Protein AF-X0WIN5-F1 (afdb_monomer_lite)

Sequence (132 aa):
SIGSWEYCKRHKSDLRNVIAFINVDMVGGGGDLSIITEGGWPDKKIITPEWLCLFVDKVAKGLNYKTRFATNDIGTSDEGRFIDAGVPAVFLWKPWDVHFHSMLDIPEYVDPNALKVVGEISGLAAWRLANR

Structure (mmCIF, N/CA/C/O backbone):
data_AF-X0WIN5-F1
#
_entry.id   AF-X0WIN5-F1
#
loop_
_atom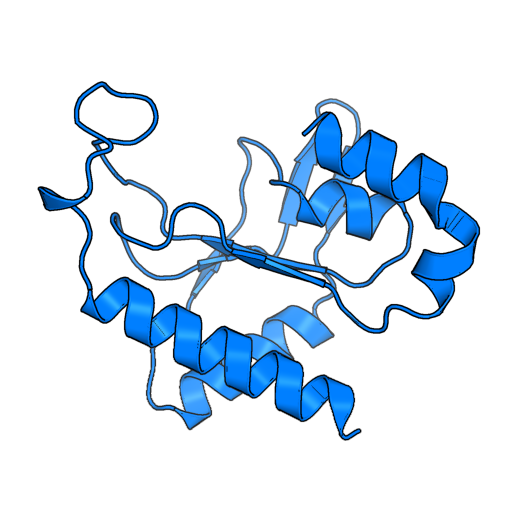_site.group_PDB
_atom_site.id
_atom_site.type_symbol
_atom_site.label_atom_id
_atom_site.label_alt_id
_atom_site.label_comp_id
_atom_site.label_asym_id
_atom_site.label_entity_id
_atom_site.label_seq_id
_atom_site.pdbx_PDB_ins_code
_atom_site.Cartn_x
_atom_site.Cartn_y
_atom_site.Cartn_z
_atom_site.occupancy
_atom_site.B_iso_or_equiv
_atom_site.auth_seq_id
_atom_site.auth_comp_id
_atom_site.auth_asym_id
_atom_site.auth_atom_id
_atom_site.pdbx_PDB_model_num
ATOM 1 N N . SER A 1 1 ? -11.633 4.480 -7.154 1.00 83.06 1 SER A N 1
ATOM 2 C CA . SER A 1 1 ? -12.232 3.296 -7.812 1.00 83.06 1 SER A CA 1
ATOM 3 C C . SER A 1 1 ? -13.729 3.170 -7.506 1.00 83.06 1 SER A C 1
ATOM 5 O O . SER A 1 1 ? -14.173 3.641 -6.457 1.00 83.06 1 SER A O 1
ATOM 7 N N . ILE A 1 2 ? -14.515 2.612 -8.441 1.00 93.38 2 ILE A N 1
ATOM 8 C CA . ILE A 1 2 ? -15.964 2.343 -8.286 1.00 93.38 2 ILE A CA 1
ATOM 9 C C . ILE A 1 2 ? -16.196 1.062 -7.470 1.00 93.38 2 ILE A C 1
ATOM 11 O O . ILE A 1 2 ? -17.106 1.020 -6.646 1.00 93.38 2 ILE A O 1
ATOM 15 N N . GLY A 1 3 ? -15.353 0.040 -7.652 1.00 96.81 3 GLY A N 1
ATOM 16 C CA . GLY A 1 3 ? -15.502 -1.251 -6.974 1.00 96.81 3 GLY A CA 1
ATOM 17 C C . GLY A 1 3 ? -15.355 -1.141 -5.456 1.00 96.81 3 GLY A C 1
ATOM 18 O O . GLY A 1 3 ? -16.240 -1.573 -4.718 1.00 96.81 3 GLY A O 1
ATOM 19 N N . SER A 1 4 ? -14.291 -0.489 -4.980 1.00 97.06 4 SER A N 1
ATOM 20 C CA . SER A 1 4 ? -14.084 -0.248 -3.543 1.00 97.06 4 SER A CA 1
ATOM 21 C C . SER A 1 4 ? -15.148 0.656 -2.929 1.00 97.06 4 SER A C 1
ATOM 23 O O . SER A 1 4 ? -15.535 0.451 -1.779 1.00 97.06 4 SER A O 1
ATOM 25 N N . TRP A 1 5 ? -15.671 1.622 -3.689 1.00 96.38 5 TRP A N 1
ATOM 26 C CA . TRP A 1 5 ? -16.775 2.466 -3.235 1.00 96.38 5 TRP A CA 1
ATOM 27 C C . TRP A 1 5 ? -18.048 1.649 -2.985 1.00 96.38 5 TRP A C 1
ATOM 29 O O . TRP A 1 5 ? -18.627 1.738 -1.900 1.00 96.38 5 TRP A O 1
ATOM 39 N N . GLU A 1 6 ? -18.450 0.809 -3.942 1.00 98.38 6 GLU A N 1
ATOM 40 C CA . GLU A 1 6 ? -19.617 -0.064 -3.777 1.00 98.38 6 GLU A CA 1
ATOM 41 C C . GLU A 1 6 ? -19.411 -1.099 -2.664 1.00 98.38 6 GLU A C 1
ATOM 43 O O . GLU A 1 6 ? -20.325 -1.338 -1.871 1.00 98.38 6 GLU A O 1
ATOM 48 N N . TYR A 1 7 ? -18.201 -1.655 -2.529 1.00 98.38 7 TYR A N 1
ATOM 49 C CA . TYR A 1 7 ? -17.862 -2.546 -1.418 1.00 98.38 7 TYR A CA 1
ATOM 50 C C . TYR A 1 7 ? -18.064 -1.853 -0.064 1.00 98.38 7 TYR A C 1
ATOM 52 O O . TYR A 1 7 ? -18.804 -2.353 0.786 1.00 98.38 7 TYR A O 1
ATOM 60 N N . CYS A 1 8 ? -17.468 -0.671 0.125 1.00 97.94 8 CYS A N 1
ATOM 61 C CA . CYS A 1 8 ? -17.558 0.060 1.388 1.00 97.94 8 CYS A CA 1
ATOM 62 C C . CYS A 1 8 ? -18.999 0.458 1.726 1.00 97.94 8 CYS A C 1
ATOM 64 O O . CYS A 1 8 ? -19.414 0.407 2.884 1.00 97.94 8 CYS A O 1
ATOM 66 N N . LYS A 1 9 ? -19.783 0.825 0.710 1.00 97.88 9 LYS A N 1
ATOM 67 C CA . LYS A 1 9 ? -21.200 1.165 0.858 1.00 97.88 9 LYS A CA 1
ATOM 68 C C . LYS A 1 9 ? -22.033 -0.047 1.277 1.00 97.88 9 LYS A C 1
ATOM 70 O O . LYS A 1 9 ? -22.838 0.069 2.200 1.00 97.88 9 LYS A O 1
ATOM 75 N N . ARG A 1 10 ? -21.838 -1.200 0.629 1.00 98.25 10 ARG A N 1
ATOM 76 C CA . ARG A 1 10 ? -22.584 -2.438 0.907 1.00 98.25 10 ARG A CA 1
ATOM 77 C C . ARG A 1 10 ? -22.242 -3.038 2.270 1.00 98.25 10 ARG A C 1
ATOM 79 O O . ARG A 1 10 ? -23.135 -3.531 2.948 1.00 98.25 10 ARG A O 1
ATOM 86 N N . HIS A 1 11 ? -20.977 -2.962 2.671 1.00 97.88 11 HIS A N 1
ATOM 87 C CA . HIS A 1 11 ? -20.452 -3.586 3.889 1.00 97.88 11 HIS A CA 1
ATOM 88 C C . HIS A 1 11 ? -20.232 -2.594 5.034 1.00 97.88 11 HIS A C 1
ATOM 90 O O . HIS A 1 11 ? -19.461 -2.856 5.952 1.00 97.88 11 HIS A O 1
ATOM 96 N N . LYS A 1 12 ? -20.915 -1.442 5.012 1.00 96.44 12 LYS A N 1
ATOM 97 C CA . LYS A 1 12 ? -20.698 -0.341 5.963 1.00 96.44 12 LYS A CA 1
ATOM 98 C C . LYS A 1 12 ? -20.764 -0.765 7.438 1.00 96.44 12 LYS A C 1
ATOM 100 O O . LYS A 1 12 ? -20.056 -0.194 8.264 1.00 96.44 12 LYS A O 1
ATOM 105 N N . SER A 1 13 ? -21.619 -1.730 7.786 1.00 96.00 13 SER A N 1
ATOM 106 C CA . SER A 1 13 ? -21.686 -2.294 9.142 1.00 96.00 13 SER A CA 1
ATOM 107 C C . SER A 1 13 ? -20.417 -3.056 9.512 1.00 96.00 13 SER A C 1
ATOM 109 O O . SER A 1 13 ? -19.891 -2.877 10.608 1.00 96.00 13 SER A O 1
ATOM 111 N N . ASP A 1 14 ? -19.922 -3.867 8.583 1.00 96.88 14 ASP A N 1
ATOM 112 C CA . ASP A 1 14 ? -18.825 -4.811 8.786 1.00 96.88 14 ASP A CA 1
ATOM 113 C C . ASP A 1 14 ? -17.479 -4.085 8.835 1.00 96.88 14 ASP A C 1
ATOM 115 O O . ASP A 1 14 ? -16.580 -4.498 9.566 1.00 96.88 14 ASP A O 1
ATOM 119 N N . LEU A 1 15 ? -17.365 -2.955 8.125 1.00 97.31 15 LEU A N 1
ATOM 120 C CA . LEU A 1 15 ? -16.174 -2.102 8.130 1.00 97.31 15 LEU A CA 1
ATOM 121 C C . LEU A 1 15 ? -15.762 -1.644 9.535 1.00 97.31 15 LEU A C 1
ATOM 123 O O . LEU A 1 15 ? -14.582 -1.415 9.774 1.00 97.31 15 LEU A O 1
ATOM 127 N N . ARG A 1 16 ? -16.699 -1.560 10.488 1.00 95.00 16 ARG A N 1
ATOM 128 C CA . ARG A 1 16 ? -16.395 -1.213 11.890 1.00 95.00 16 ARG A CA 1
ATOM 129 C C . ARG A 1 16 ? -15.509 -2.244 12.590 1.00 95.00 16 ARG A C 1
ATOM 131 O O . ARG A 1 16 ? -14.885 -1.915 13.592 1.00 95.00 16 ARG A O 1
ATOM 138 N N . ASN A 1 17 ? -15.466 -3.468 12.070 1.00 96.12 17 ASN A N 1
ATOM 139 C CA . ASN A 1 17 ? -14.626 -4.548 12.580 1.00 96.12 17 ASN A CA 1
ATOM 140 C C . ASN A 1 17 ? -13.258 -4.600 11.878 1.00 96.12 17 ASN A C 1
ATOM 142 O O . ASN A 1 17 ? -12.415 -5.420 12.236 1.00 96.12 17 ASN A O 1
ATOM 146 N N . VAL A 1 18 ? -13.027 -3.755 10.867 1.00 97.25 18 VAL A N 1
ATOM 147 C CA . VAL A 1 18 ? -11.760 -3.694 10.136 1.00 97.25 18 VAL A CA 1
ATOM 148 C C . VAL A 1 18 ? -10.822 -2.726 10.849 1.00 97.25 18 VAL A C 1
ATOM 150 O O . VAL A 1 18 ? -11.047 -1.519 10.871 1.00 97.25 18 VAL A O 1
ATOM 153 N N . ILE A 1 19 ? -9.742 -3.259 11.419 1.00 96.50 19 ILE A N 1
ATOM 154 C CA . ILE A 1 19 ? -8.751 -2.466 12.165 1.00 96.50 19 ILE A CA 1
ATOM 155 C C . ILE A 1 19 ? -7.798 -1.683 11.254 1.00 96.50 19 ILE A C 1
ATOM 157 O O . ILE A 1 19 ? -7.275 -0.643 11.652 1.00 96.50 19 ILE A O 1
ATOM 161 N N . ALA A 1 20 ? -7.547 -2.200 10.048 1.00 98.00 20 ALA A N 1
ATOM 162 C CA . ALA A 1 20 ? -6.699 -1.584 9.040 1.00 98.00 20 ALA A CA 1
ATOM 163 C C . ALA A 1 20 ? -6.929 -2.217 7.654 1.00 98.00 20 ALA A C 1
ATOM 165 O O . ALA A 1 20 ? -7.245 -3.403 7.559 1.00 98.00 20 ALA A O 1
ATOM 166 N N . PHE A 1 21 ? -6.691 -1.451 6.590 1.00 98.31 21 PHE A N 1
ATOM 167 C CA . PHE A 1 21 ? -6.655 -1.900 5.196 1.00 98.31 21 PHE A CA 1
ATOM 168 C C . PHE A 1 21 ? -5.280 -1.600 4.582 1.00 98.31 21 PHE A C 1
ATOM 170 O O . PHE A 1 21 ? -4.788 -0.477 4.672 1.00 98.31 21 PHE A O 1
ATOM 177 N N . ILE A 1 22 ? -4.644 -2.593 3.959 1.00 98.50 22 ILE A N 1
ATOM 178 C CA . ILE A 1 22 ? -3.359 -2.421 3.265 1.00 98.50 22 ILE A CA 1
ATOM 179 C C . ILE A 1 22 ? -3.623 -2.550 1.768 1.00 98.50 22 ILE A C 1
ATOM 181 O O . ILE A 1 22 ? -3.881 -3.646 1.278 1.00 98.50 22 ILE A O 1
ATOM 185 N N . ASN A 1 23 ? -3.558 -1.429 1.057 1.00 98.38 23 ASN A N 1
ATOM 186 C CA . ASN A 1 23 ? -3.680 -1.380 -0.390 1.00 98.38 23 ASN A CA 1
ATOM 187 C C . ASN A 1 23 ? -2.322 -1.611 -1.049 1.00 98.38 23 ASN A C 1
ATOM 189 O O . ASN A 1 23 ? -1.339 -0.945 -0.708 1.00 98.38 23 ASN A O 1
ATOM 193 N N . VAL A 1 24 ? -2.287 -2.526 -2.010 1.00 98.19 24 VAL A N 1
ATOM 194 C CA . VAL A 1 24 ? -1.104 -2.866 -2.801 1.00 98.19 24 VAL A CA 1
ATOM 195 C C . VAL A 1 24 ? -1.471 -2.674 -4.263 1.00 98.19 24 VAL A C 1
ATOM 197 O O . VAL A 1 24 ? -2.287 -3.425 -4.787 1.00 98.19 24 VAL A O 1
ATOM 200 N N . ASP A 1 25 ? -0.888 -1.668 -4.906 1.00 96.19 25 ASP A N 1
ATOM 201 C CA . ASP A 1 25 ? -1.216 -1.316 -6.287 1.00 96.19 25 ASP A CA 1
ATOM 202 C C . ASP A 1 25 ? 0.053 -0.831 -7.001 1.00 96.19 25 ASP A C 1
ATOM 204 O O . ASP A 1 25 ? 0.842 -0.078 -6.431 1.00 96.19 25 ASP A O 1
ATOM 208 N N . MET A 1 26 ? 0.295 -1.357 -8.204 1.00 95.62 26 MET A N 1
ATOM 209 C CA . MET A 1 26 ? 1.532 -1.213 -8.986 1.00 95.62 26 MET A CA 1
ATOM 210 C C . MET A 1 26 ? 2.819 -1.380 -8.157 1.00 95.62 26 MET A C 1
ATOM 212 O O . MET A 1 26 ? 3.534 -0.422 -7.860 1.00 95.62 26 ME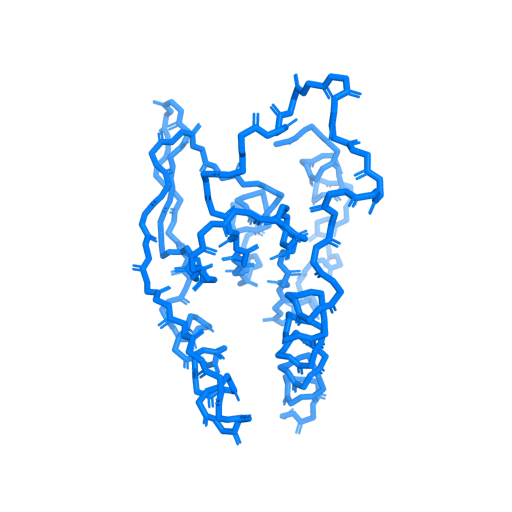T A O 1
ATOM 216 N N . VAL A 1 27 ? 3.127 -2.617 -7.763 1.00 97.25 27 VAL A N 1
ATOM 217 C CA . VAL A 1 27 ? 4.319 -2.929 -6.947 1.00 97.25 27 VAL A CA 1
ATOM 218 C C . VAL A 1 27 ? 5.318 -3.873 -7.619 1.00 97.25 27 VAL A C 1
ATOM 220 O O . VAL A 1 27 ? 6.333 -4.226 -7.021 1.00 97.25 27 VAL A O 1
ATOM 223 N N . GLY A 1 28 ? 5.031 -4.290 -8.852 1.00 96.00 28 GLY A N 1
ATOM 224 C CA . GLY A 1 28 ? 5.885 -5.188 -9.628 1.00 96.00 28 GLY A CA 1
ATOM 225 C C . GLY A 1 28 ? 7.007 -4.482 -10.389 1.00 96.00 28 GLY A C 1
ATOM 226 O O . GLY A 1 28 ? 8.040 -5.090 -10.621 1.00 96.00 28 GLY A O 1
ATOM 227 N N . GLY A 1 29 ? 6.843 -3.206 -10.734 1.00 91.25 29 GLY A N 1
ATOM 228 C CA . GLY A 1 29 ? 7.798 -2.422 -11.522 1.00 91.25 29 GLY A CA 1
ATOM 229 C C . GLY A 1 29 ? 7.908 -0.983 -11.016 1.00 91.25 29 GLY A C 1
ATOM 230 O O . GLY A 1 29 ? 7.338 -0.640 -9.981 1.00 91.25 29 GLY A O 1
ATOM 231 N N . GLY A 1 30 ? 8.683 -0.141 -11.703 1.00 92.12 30 GLY A N 1
ATOM 232 C CA . GLY A 1 30 ? 8.862 1.273 -11.349 1.00 92.12 30 GLY A CA 1
ATOM 233 C C . GLY A 1 30 ? 9.920 1.559 -10.269 1.00 92.12 30 GLY A C 1
ATOM 234 O O . GLY A 1 30 ? 10.789 0.739 -9.964 1.00 92.12 30 GLY A O 1
ATOM 235 N N . GLY A 1 31 ? 9.865 2.770 -9.709 1.00 92.56 31 GLY A N 1
ATOM 236 C CA . GLY A 1 31 ? 10.837 3.319 -8.758 1.00 92.56 31 GLY A CA 1
ATOM 237 C C . GLY A 1 31 ? 10.734 2.758 -7.334 1.00 92.56 31 GLY A C 1
ATOM 238 O O . GLY A 1 31 ? 10.228 1.663 -7.099 1.00 92.56 31 GLY A O 1
ATOM 239 N N . ASP A 1 32 ? 11.236 3.505 -6.348 1.00 95.12 32 ASP A N 1
ATOM 240 C CA . ASP A 1 32 ? 11.234 3.068 -4.945 1.00 95.12 32 ASP A CA 1
ATOM 241 C C . ASP A 1 32 ? 9.823 2.844 -4.381 1.00 95.12 32 ASP A C 1
ATOM 243 O O . ASP A 1 32 ? 8.881 3.586 -4.686 1.00 95.12 32 ASP A O 1
ATOM 247 N N . LEU A 1 33 ? 9.702 1.857 -3.483 1.00 97.75 33 LEU A N 1
ATOM 248 C CA . LEU A 1 33 ? 8.462 1.583 -2.764 1.00 97.75 33 LEU A CA 1
ATOM 249 C C . LEU A 1 33 ? 8.083 2.779 -1.888 1.00 97.75 33 LEU A C 1
ATOM 251 O O . LEU A 1 33 ? 8.808 3.168 -0.967 1.00 97.75 33 LEU A O 1
ATOM 255 N N . SER A 1 34 ? 6.921 3.342 -2.182 1.00 97.94 34 SER A N 1
ATOM 256 C CA . SER A 1 34 ? 6.382 4.526 -1.535 1.00 97.94 34 SER A CA 1
ATOM 257 C C . SER A 1 34 ? 5.195 4.139 -0.654 1.00 97.94 34 SER A C 1
ATOM 259 O O . SER A 1 34 ? 4.318 3.385 -1.070 1.00 97.94 34 SER A O 1
ATOM 261 N N . ILE A 1 35 ? 5.186 4.658 0.570 1.00 98.44 35 ILE A N 1
ATOM 262 C CA . ILE A 1 35 ? 4.044 4.651 1.482 1.00 98.44 35 ILE A CA 1
ATOM 263 C C . ILE A 1 35 ? 3.352 6.000 1.296 1.00 98.44 35 ILE A C 1
ATOM 265 O O . ILE A 1 35 ? 3.930 7.045 1.615 1.00 98.44 35 ILE A O 1
ATOM 269 N N . ILE A 1 36 ? 2.143 5.982 0.744 1.00 97.94 36 ILE 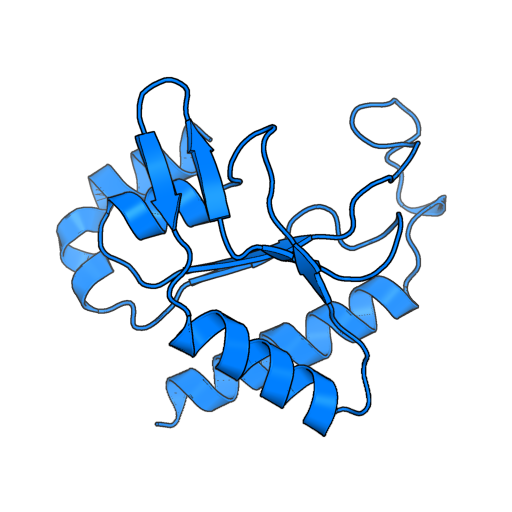A N 1
ATOM 270 C CA . ILE A 1 36 ? 1.435 7.210 0.382 1.00 97.94 36 ILE A CA 1
ATOM 271 C C . ILE A 1 36 ? 0.778 7.817 1.617 1.00 97.94 36 ILE A C 1
ATOM 273 O O . ILE A 1 36 ? -0.067 7.188 2.254 1.00 97.94 36 ILE A O 1
ATOM 277 N N . THR A 1 37 ? 1.184 9.036 1.972 1.00 97.69 37 THR A N 1
ATOM 278 C CA . THR A 1 37 ? 0.706 9.748 3.169 1.00 97.69 37 THR A CA 1
ATOM 279 C C . THR A 1 37 ? -0.534 10.587 2.896 1.00 97.69 37 THR A C 1
ATOM 281 O O . THR A 1 37 ? -1.319 10.853 3.804 1.00 97.69 37 THR A O 1
ATOM 284 N N . GLU A 1 38 ? -0.718 11.006 1.648 1.00 96.12 38 GLU A N 1
ATOM 285 C CA . GLU A 1 38 ? -1.884 11.758 1.206 1.00 96.12 38 GLU A CA 1
ATOM 286 C C . GLU A 1 38 ? -2.098 11.624 -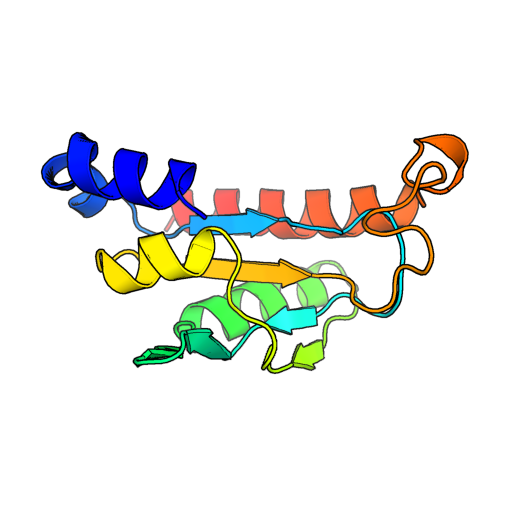0.301 1.00 96.12 38 GLU A C 1
ATOM 288 O O . GLU A 1 38 ? -1.151 11.433 -1.065 1.00 96.12 38 GLU A O 1
ATOM 293 N N . GLY A 1 39 ? -3.352 11.777 -0.710 1.00 93.56 39 GLY A N 1
ATOM 294 C CA . GLY A 1 39 ? -3.755 11.949 -2.099 1.00 93.56 39 GLY A CA 1
ATOM 295 C C . GLY A 1 39 ? -5.020 12.798 -2.197 1.00 93.56 39 GLY A C 1
ATOM 296 O O . GLY A 1 39 ? -5.567 13.242 -1.183 1.00 93.56 39 GLY A O 1
ATOM 297 N N . GLY A 1 40 ? -5.493 13.053 -3.413 1.00 88.25 40 GLY A N 1
ATOM 298 C CA . GLY A 1 40 ? -6.619 13.960 -3.646 1.00 88.25 40 GLY A CA 1
ATOM 299 C C . GLY A 1 40 ? -7.691 13.394 -4.569 1.00 88.25 40 GLY A C 1
ATOM 300 O O . GLY A 1 40 ? -7.399 12.779 -5.586 1.00 88.25 40 GLY A O 1
ATOM 301 N N . TRP A 1 41 ? -8.950 13.642 -4.234 1.00 89.56 41 TRP A N 1
ATOM 302 C CA . TRP A 1 41 ? -10.063 13.686 -5.182 1.00 89.56 41 TRP A CA 1
ATOM 303 C C . TRP A 1 41 ? -10.376 15.152 -5.509 1.00 89.56 41 TRP A C 1
ATOM 305 O O . TRP A 1 41 ? -9.990 16.026 -4.727 1.00 89.56 41 TRP A O 1
ATOM 315 N N . PRO A 1 42 ? -11.082 15.453 -6.618 1.00 87.75 42 PRO A N 1
ATOM 316 C CA . PRO A 1 42 ? -11.352 16.835 -7.030 1.00 87.75 42 PRO A CA 1
ATOM 317 C C . PRO A 1 42 ? -11.950 17.734 -5.935 1.00 87.75 42 PRO A C 1
ATOM 319 O O . PRO A 1 42 ? -11.705 18.935 -5.919 1.00 87.75 42 PRO A O 1
ATOM 322 N N . ASP A 1 43 ? -12.722 17.154 -5.019 1.00 90.06 43 ASP A N 1
ATOM 323 C CA . ASP A 1 43 ? -13.452 17.825 -3.944 1.00 90.06 43 ASP A CA 1
ATOM 324 C C . ASP A 1 43 ? -12.905 17.532 -2.538 1.00 90.06 43 ASP A C 1
ATOM 326 O O . ASP A 1 43 ? -13.357 18.132 -1.561 1.00 90.06 43 ASP A O 1
ATOM 330 N N . LYS A 1 44 ? -11.953 16.601 -2.401 1.00 90.88 44 LYS A N 1
ATOM 331 C CA . LYS A 1 44 ? -11.559 16.078 -1.091 1.00 90.88 44 LYS A CA 1
ATOM 332 C C . LYS A 1 44 ? -10.109 15.619 -1.041 1.00 90.88 44 LYS A C 1
ATOM 334 O O . LYS A 1 44 ? -9.697 14.734 -1.783 1.00 90.88 44 LYS A O 1
ATOM 339 N N . LYS A 1 45 ? -9.358 16.135 -0.066 1.00 93.75 45 LYS A N 1
ATOM 340 C CA . LYS A 1 45 ? -8.056 15.576 0.313 1.00 93.75 45 LYS A CA 1
ATOM 341 C C . LYS A 1 45 ? -8.254 14.325 1.168 1.00 93.75 45 LYS A C 1
ATOM 343 O O . LYS A 1 45 ? -9.031 14.334 2.124 1.00 93.75 45 LYS A O 1
ATOM 348 N N . ILE A 1 46 ? -7.537 13.265 0.829 1.00 95.62 46 ILE A N 1
ATOM 349 C CA . ILE A 1 46 ? -7.514 12.004 1.560 1.00 95.62 46 ILE A CA 1
ATOM 350 C C . ILE A 1 46 ? -6.176 11.909 2.281 1.00 95.62 46 ILE A C 1
ATOM 352 O O . ILE A 1 46 ? -5.120 12.001 1.660 1.00 95.62 46 ILE A O 1
ATOM 356 N N . ILE A 1 47 ? -6.232 11.748 3.601 1.00 97.00 47 ILE A N 1
ATOM 357 C CA . ILE A 1 47 ? -5.052 11.699 4.462 1.00 97.00 47 ILE A CA 1
ATOM 358 C C . ILE A 1 47 ? -4.944 10.290 5.027 1.00 97.00 47 ILE A C 1
ATOM 360 O O . ILE A 1 47 ? -5.860 9.806 5.696 1.00 97.00 47 ILE A O 1
ATOM 364 N N . THR A 1 48 ? -3.819 9.644 4.757 1.00 97.94 48 THR A N 1
ATOM 365 C CA . THR A 1 48 ? -3.495 8.329 5.299 1.00 97.94 48 THR A CA 1
ATOM 366 C C . THR A 1 48 ? -3.158 8.475 6.786 1.00 97.94 48 THR A C 1
ATOM 368 O O . THR A 1 48 ? -2.378 9.364 7.141 1.00 97.94 48 THR A O 1
ATOM 371 N N . PRO A 1 49 ? -3.699 7.639 7.693 1.00 98.19 49 PRO A N 1
ATOM 372 C CA . PRO A 1 49 ? -3.385 7.735 9.114 1.00 98.19 49 PRO A CA 1
ATOM 373 C C . PRO A 1 49 ? -1.884 7.573 9.377 1.00 98.19 49 PRO A C 1
ATOM 375 O O . PRO A 1 49 ? -1.305 6.520 9.109 1.00 98.19 49 PRO A O 1
ATOM 378 N N . GLU A 1 50 ? -1.264 8.603 9.958 1.00 98.38 50 GLU A N 1
ATOM 379 C CA . GLU A 1 50 ? 0.186 8.658 10.191 1.00 98.38 50 GLU A CA 1
ATOM 380 C C . GLU A 1 50 ? 0.703 7.429 10.950 1.00 98.38 50 GLU A C 1
ATOM 382 O O . GLU A 1 50 ? 1.720 6.840 10.582 1.00 98.38 50 GLU A O 1
ATOM 387 N N . TRP A 1 51 ? -0.036 6.985 11.972 1.00 98.31 51 TRP A N 1
ATOM 388 C CA . TRP A 1 51 ? 0.342 5.818 12.765 1.00 98.31 51 TRP A CA 1
ATOM 389 C C . TRP A 1 51 ? 0.479 4.549 11.914 1.00 98.31 51 TRP A C 1
ATOM 391 O O . TRP A 1 51 ? 1.346 3.723 12.200 1.00 98.31 51 TRP A O 1
ATOM 401 N N . LEU A 1 52 ? -0.347 4.389 10.873 1.00 98.56 52 LEU A N 1
ATOM 402 C CA . LEU A 1 52 ? -0.325 3.217 10.002 1.00 98.56 52 LEU A CA 1
ATOM 403 C C . LEU A 1 52 ? 0.825 3.318 8.995 1.00 98.56 52 LEU A C 1
ATOM 405 O O . LEU A 1 52 ? 1.533 2.332 8.791 1.00 98.56 52 LEU A O 1
ATOM 409 N N . CYS A 1 53 ? 1.091 4.512 8.456 1.00 98.69 53 CYS A N 1
ATOM 410 C CA . CYS A 1 53 ? 2.277 4.777 7.634 1.00 98.69 53 CYS A CA 1
ATOM 411 C C . CYS A 1 53 ? 3.572 4.446 8.387 1.00 98.69 53 CYS A C 1
ATOM 413 O O . CYS A 1 53 ? 4.399 3.673 7.901 1.00 98.69 53 CYS A O 1
ATOM 415 N N . LEU A 1 54 ? 3.728 4.984 9.602 1.00 98.69 54 LEU A N 1
ATOM 416 C CA . LEU A 1 54 ? 4.891 4.741 10.460 1.00 98.69 54 LEU A CA 1
ATOM 417 C C . LEU A 1 54 ? 4.995 3.273 10.881 1.00 98.69 54 LEU A C 1
ATOM 419 O O . LEU A 1 54 ? 6.095 2.728 10.985 1.00 98.69 54 LEU A O 1
ATOM 423 N N . PHE A 1 55 ? 3.860 2.615 11.126 1.00 98.69 55 PHE A N 1
ATOM 424 C CA . PHE A 1 55 ? 3.831 1.195 11.451 1.00 98.69 55 PHE A CA 1
ATOM 425 C C . PHE A 1 55 ? 4.370 0.344 10.297 1.00 98.69 55 PHE A C 1
ATOM 427 O O . PHE A 1 55 ? 5.239 -0.499 10.529 1.00 98.69 55 PHE A O 1
ATOM 434 N N . VAL A 1 56 ? 3.904 0.575 9.066 1.00 98.69 56 VAL A N 1
ATOM 435 C CA . VAL A 1 56 ? 4.370 -0.176 7.891 1.00 98.69 56 VAL A CA 1
ATOM 436 C C . VAL A 1 56 ? 5.837 0.122 7.582 1.00 98.69 56 VAL A C 1
ATOM 438 O O . VAL A 1 56 ? 6.607 -0.809 7.352 1.00 98.69 56 VAL A O 1
ATOM 441 N N . ASP A 1 57 ? 6.266 1.381 7.678 1.00 98.75 57 ASP A N 1
ATOM 442 C CA . ASP A 1 57 ? 7.677 1.762 7.531 1.00 98.75 57 ASP A CA 1
ATOM 443 C C . ASP A 1 57 ? 8.572 1.058 8.568 1.00 98.75 57 ASP A C 1
ATOM 445 O O . ASP A 1 57 ? 9.629 0.516 8.239 1.00 98.75 57 ASP A O 1
ATOM 449 N N . LYS A 1 58 ? 8.122 0.963 9.826 1.00 98.75 58 LYS A N 1
ATOM 450 C CA . LYS A 1 58 ? 8.832 0.217 10.875 1.00 98.75 58 LYS A CA 1
ATOM 451 C C . LYS A 1 58 ? 8.904 -1.282 10.576 1.00 98.75 58 LYS A C 1
ATOM 453 O O . LYS A 1 58 ? 9.916 -1.911 10.889 1.00 98.75 58 LYS A O 1
ATOM 458 N N . VAL A 1 59 ? 7.851 -1.870 10.002 1.00 98.75 59 VAL A N 1
ATOM 459 C CA . VAL A 1 59 ? 7.865 -3.270 9.544 1.00 98.75 59 VAL A CA 1
ATOM 460 C C . VAL A 1 59 ? 8.911 -3.453 8.445 1.00 98.75 59 VAL A C 1
ATOM 462 O O . VAL A 1 59 ? 9.756 -4.336 8.580 1.00 98.75 59 VAL A O 1
ATOM 465 N N . ALA A 1 60 ? 8.915 -2.586 7.430 1.00 98.69 60 ALA A N 1
ATOM 466 C CA . ALA A 1 60 ? 9.882 -2.625 6.334 1.00 98.69 60 ALA A CA 1
ATOM 467 C C . ALA A 1 60 ? 11.328 -2.508 6.831 1.00 98.69 60 ALA A C 1
ATOM 469 O O . ALA A 1 60 ? 12.157 -3.363 6.525 1.00 98.69 60 ALA A O 1
ATOM 470 N N . LYS A 1 61 ? 11.614 -1.529 7.695 1.00 98.50 61 LYS A N 1
ATOM 471 C CA . LYS A 1 61 ? 12.937 -1.361 8.321 1.00 98.50 61 LYS A CA 1
ATOM 472 C C . LYS A 1 61 ? 13.352 -2.574 9.152 1.00 98.50 61 LYS A C 1
ATOM 474 O O . LYS A 1 61 ? 14.512 -2.967 9.118 1.00 98.50 61 LYS A O 1
ATOM 479 N N . GLY A 1 62 ? 12.412 -3.195 9.868 1.00 98.56 62 GLY A N 1
ATOM 480 C CA . GLY A 1 62 ? 12.662 -4.426 10.625 1.00 98.56 62 GLY A CA 1
ATOM 481 C C . GLY A 1 62 ? 13.008 -5.635 9.748 1.00 98.56 62 GLY A C 1
ATOM 482 O O . GLY A 1 62 ? 13.682 -6.545 10.219 1.00 98.56 62 GLY A O 1
ATOM 483 N N . LEU A 1 63 ? 12.579 -5.625 8.484 1.00 98.38 63 LEU A N 1
ATOM 484 C CA . LEU A 1 63 ? 12.946 -6.598 7.449 1.00 98.38 63 LEU A CA 1
ATOM 485 C C . LEU A 1 63 ? 14.179 -6.166 6.635 1.00 98.38 63 LEU A C 1
ATOM 487 O O . LEU A 1 63 ? 14.543 -6.833 5.673 1.00 98.38 63 LEU A O 1
ATOM 491 N N . ASN A 1 64 ? 14.833 -5.064 7.018 1.00 98.31 64 ASN A N 1
ATOM 492 C CA . ASN A 1 64 ? 15.959 -4.463 6.304 1.00 98.31 64 ASN A CA 1
ATOM 493 C C . ASN A 1 64 ? 15.621 -3.990 4.872 1.00 98.31 64 ASN A C 1
ATOM 495 O O . ASN A 1 64 ? 16.487 -3.946 3.997 1.00 98.31 64 ASN A O 1
ATOM 499 N N . TYR A 1 65 ? 14.366 -3.598 4.636 1.00 98.12 65 TYR A N 1
ATOM 500 C CA . TYR A 1 65 ? 13.924 -2.980 3.387 1.00 98.12 65 TYR A CA 1
ATOM 501 C C . TYR A 1 65 ? 13.824 -1.461 3.498 1.00 98.12 65 TYR A C 1
ATOM 503 O O . TYR A 1 65 ? 13.624 -0.897 4.575 1.00 98.12 65 TYR A O 1
ATOM 511 N N . LYS A 1 66 ? 13.970 -0.797 2.348 1.00 96.19 66 LYS A N 1
ATOM 512 C CA . LYS A 1 66 ? 13.835 0.654 2.218 1.00 96.19 66 LYS A CA 1
ATOM 513 C C . LYS A 1 66 ? 12.444 1.013 1.710 1.00 96.19 66 LYS A C 1
ATOM 515 O O . LYS A 1 66 ? 11.940 0.408 0.769 1.00 96.19 66 LYS A O 1
ATOM 520 N N . THR A 1 67 ? 11.885 2.045 2.316 1.00 97.62 67 THR A N 1
ATOM 521 C CA . THR A 1 67 ? 10.619 2.686 1.961 1.00 97.62 67 THR A CA 1
ATOM 522 C C . THR A 1 67 ? 10.819 4.193 1.975 1.00 97.62 67 THR A C 1
ATOM 524 O O . THR A 1 67 ? 11.740 4.704 2.621 1.00 97.62 67 THR A O 1
ATOM 527 N N . ARG A 1 68 ? 9.951 4.921 1.276 1.00 97.44 68 ARG A N 1
ATOM 528 C CA . ARG A 1 68 ? 9.854 6.381 1.380 1.00 97.44 68 ARG A CA 1
ATOM 529 C C . ARG A 1 68 ? 8.414 6.811 1.608 1.00 97.44 68 ARG A C 1
ATOM 531 O O . ARG A 1 68 ? 7.496 6.117 1.184 1.00 97.44 68 ARG A O 1
ATOM 538 N N . PHE A 1 69 ? 8.224 7.972 2.219 1.00 97.94 69 PHE A N 1
ATOM 539 C CA . PHE A 1 69 ? 6.923 8.634 2.240 1.00 97.94 69 PHE A CA 1
ATOM 540 C C . PHE A 1 69 ? 6.760 9.496 0.992 1.00 97.94 69 PHE A C 1
ATOM 542 O O . PHE A 1 69 ? 7.722 10.127 0.549 1.00 97.94 69 PHE A O 1
ATOM 549 N N . ALA A 1 70 ? 5.562 9.502 0.417 1.00 96.56 70 ALA A N 1
ATOM 550 C CA . ALA A 1 70 ? 5.239 10.315 -0.749 1.00 96.56 70 ALA A CA 1
ATOM 551 C C . ALA A 1 70 ? 3.770 10.751 -0.735 1.00 96.56 70 ALA A C 1
ATOM 553 O O . ALA A 1 70 ? 2.935 10.145 -0.062 1.00 96.56 70 ALA A O 1
ATOM 554 N N . THR A 1 71 ? 3.462 11.784 -1.513 1.00 95.06 71 THR A N 1
ATOM 555 C CA . THR A 1 71 ? 2.093 12.196 -1.835 1.00 95.06 71 THR A CA 1
ATOM 556 C C . THR A 1 71 ? 1.712 11.660 -3.216 1.00 95.06 71 THR A C 1
ATOM 558 O O . THR A 1 71 ? 2.589 11.383 -4.041 1.00 95.06 71 THR A O 1
ATOM 561 N N . ASN A 1 72 ? 0.416 11.485 -3.475 1.00 91.00 72 ASN A N 1
ATOM 562 C CA . ASN A 1 72 ? -0.094 11.160 -4.805 1.00 91.00 72 ASN A CA 1
ATOM 563 C C . ASN A 1 72 ? -1.161 12.165 -5.249 1.00 91.00 72 ASN A C 1
ATOM 565 O O . ASN A 1 72 ? -2.349 12.032 -4.951 1.00 91.00 72 ASN A O 1
ATOM 569 N N . ASP A 1 73 ? -0.727 13.162 -6.011 1.00 81.31 73 ASP A N 1
ATOM 570 C CA . ASP A 1 73 ? -1.596 14.247 -6.471 1.00 81.31 73 ASP A CA 1
ATOM 571 C C . ASP A 1 73 ? -2.534 13.815 -7.613 1.00 81.31 73 ASP A C 1
ATOM 573 O O . ASP A 1 73 ? -3.496 14.514 -7.925 1.00 81.31 73 ASP A O 1
ATOM 577 N N . ILE A 1 74 ? -2.280 12.653 -8.230 1.00 77.81 74 ILE A N 1
ATOM 578 C CA . ILE A 1 74 ? -3.097 12.099 -9.324 1.00 77.81 74 ILE A CA 1
ATOM 579 C C . ILE A 1 74 ? -4.346 11.395 -8.770 1.00 77.81 74 ILE A C 1
ATOM 581 O O . ILE A 1 74 ? -5.332 11.207 -9.486 1.00 77.81 74 ILE A O 1
ATOM 585 N N . GLY A 1 75 ? -4.331 11.009 -7.493 1.00 86.12 75 GLY A N 1
ATOM 586 C CA . GLY A 1 75 ? -5.453 10.336 -6.862 1.00 86.12 75 GLY A CA 1
ATOM 587 C C . GLY A 1 75 ? -5.060 9.453 -5.690 1.00 86.12 75 GLY A C 1
ATOM 588 O O . GLY A 1 75 ? -3.904 9.345 -5.301 1.00 86.12 75 GLY A O 1
ATOM 589 N N . THR A 1 76 ? -6.058 8.772 -5.148 1.00 92.44 76 THR A N 1
ATOM 590 C CA . THR A 1 76 ? -5.874 7.598 -4.290 1.00 92.44 76 THR A CA 1
ATOM 591 C C . THR A 1 76 ? -6.329 6.354 -5.042 1.00 92.44 76 THR A C 1
ATOM 593 O O . THR A 1 76 ? -7.148 6.449 -5.967 1.00 92.44 76 THR A O 1
ATOM 596 N N . SER A 1 77 ? -5.804 5.193 -4.660 1.00 94.75 77 SER A N 1
ATOM 597 C CA . SER A 1 77 ? -6.279 3.901 -5.158 1.00 94.75 77 SER A CA 1
ATOM 598 C C . SER A 1 77 ? -7.530 3.488 -4.353 1.00 94.75 77 SER A C 1
ATOM 600 O O . SER A 1 77 ? -8.378 4.328 -4.012 1.00 94.75 77 SER A O 1
ATOM 602 N N . ASP A 1 78 ? -7.731 2.201 -4.082 1.00 97.12 78 ASP A N 1
ATOM 603 C CA . ASP A 1 78 ? -8.882 1.726 -3.312 1.00 97.12 78 ASP A CA 1
ATOM 604 C C . ASP A 1 78 ? -8.847 2.175 -1.841 1.00 97.12 78 ASP A C 1
ATOM 606 O O . ASP A 1 78 ? -9.910 2.396 -1.253 1.00 97.12 78 ASP A O 1
ATOM 610 N N . GLU A 1 79 ? -7.663 2.410 -1.260 1.00 97.19 79 GLU A N 1
ATOM 611 C CA . GLU A 1 79 ? -7.486 2.858 0.129 1.00 97.19 79 GLU A CA 1
ATOM 612 C C . GLU A 1 79 ? -8.275 4.125 0.430 1.00 97.19 79 GLU A C 1
ATOM 614 O O . GLU A 1 79 ? -8.810 4.272 1.528 1.00 97.19 79 GLU A O 1
ATOM 619 N N . GLY A 1 80 ? -8.388 5.034 -0.543 1.00 96.31 80 GLY A N 1
ATOM 620 C CA . GLY A 1 80 ? -9.063 6.301 -0.315 1.00 96.31 80 GLY A CA 1
ATOM 621 C C . GLY A 1 80 ? -10.542 6.120 0.001 1.00 96.31 80 GLY A C 1
ATOM 622 O O . GLY A 1 80 ? -11.087 6.847 0.830 1.00 96.31 80 GLY A O 1
ATOM 623 N N . ARG A 1 81 ? -11.192 5.111 -0.598 1.00 96.69 81 ARG A N 1
ATOM 624 C CA . ARG A 1 81 ? -12.593 4.768 -0.299 1.00 96.69 81 ARG A CA 1
ATOM 625 C C . ARG A 1 81 ? -12.742 4.148 1.089 1.00 96.69 81 ARG A C 1
ATOM 627 O O . ARG A 1 81 ? -13.731 4.433 1.758 1.00 96.69 81 ARG A O 1
ATOM 634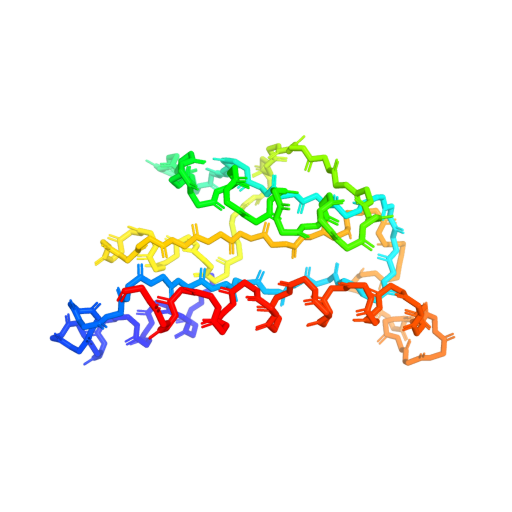 N N . PHE A 1 82 ? -11.759 3.374 1.545 1.00 98.00 82 PHE A N 1
ATOM 635 C CA . PHE A 1 82 ? -11.736 2.838 2.909 1.00 98.00 82 PHE A CA 1
ATOM 636 C C . PHE A 1 82 ? -11.514 3.945 3.949 1.00 98.00 82 PHE A C 1
ATOM 638 O O . PHE A 1 82 ? -12.258 3.999 4.929 1.00 98.00 82 PHE A O 1
ATOM 645 N N . ILE A 1 83 ? -10.587 4.878 3.699 1.00 97.31 83 ILE A N 1
ATOM 646 C CA . ILE A 1 83 ? -10.362 6.056 4.559 1.00 97.31 83 ILE A CA 1
ATOM 647 C C . ILE A 1 83 ? -11.638 6.892 4.661 1.00 97.31 83 ILE A C 1
ATOM 649 O O . ILE A 1 83 ? -12.065 7.242 5.759 1.00 97.31 83 ILE A O 1
ATOM 653 N N . ASP A 1 84 ? -12.284 7.172 3.529 1.00 96.06 84 ASP A N 1
ATOM 654 C CA . ASP A 1 84 ? -13.545 7.917 3.479 1.00 96.06 84 ASP A CA 1
ATOM 655 C C . ASP A 1 84 ? -14.686 7.216 4.238 1.00 96.06 84 ASP A C 1
ATOM 657 O O . ASP A 1 84 ? -15.523 7.870 4.859 1.00 96.06 84 ASP A O 1
ATOM 661 N N . ALA A 1 85 ? -14.681 5.881 4.261 1.00 96.75 85 ALA A N 1
ATOM 662 C CA . ALA A 1 85 ? -15.626 5.071 5.024 1.00 96.75 85 ALA A CA 1
ATOM 663 C C . ALA A 1 85 ? -15.272 4.922 6.520 1.00 96.75 85 ALA A C 1
ATOM 665 O O . ALA A 1 85 ? -16.023 4.282 7.259 1.00 96.75 85 ALA A O 1
ATOM 666 N N . GLY A 1 86 ? -14.168 5.520 6.980 1.00 97.00 86 GLY A N 1
ATOM 667 C CA . GLY A 1 86 ? -13.727 5.500 8.378 1.00 97.00 86 GLY A CA 1
ATOM 668 C C . GLY A 1 86 ? -12.828 4.320 8.756 1.00 97.00 86 GLY A C 1
ATOM 669 O O . GLY A 1 86 ? -12.581 4.111 9.942 1.00 97.00 86 GLY A O 1
ATOM 670 N N . VAL A 1 87 ? -12.331 3.556 7.781 1.00 98.25 87 VAL A N 1
ATOM 671 C CA . VAL A 1 87 ? -11.366 2.472 8.003 1.00 98.25 87 VAL A CA 1
ATOM 672 C C . VAL A 1 87 ? -9.947 3.028 7.874 1.00 98.25 87 VAL A C 1
ATOM 674 O O . VAL A 1 87 ? -9.625 3.625 6.844 1.00 98.25 87 VAL A O 1
ATOM 677 N N . PRO A 1 88 ? -9.057 2.820 8.862 1.00 98.19 88 PRO A N 1
ATOM 678 C CA . PRO A 1 88 ? -7.650 3.155 8.697 1.00 98.19 88 PRO A CA 1
ATOM 679 C C . PRO A 1 88 ? -7.060 2.383 7.516 1.00 98.19 88 PRO A C 1
ATOM 681 O O . PRO A 1 88 ? -7.085 1.158 7.513 1.00 98.19 88 PRO A O 1
ATOM 684 N N . ALA A 1 89 ? -6.527 3.068 6.511 1.00 98.44 89 ALA A N 1
ATOM 685 C CA . ALA A 1 89 ? -5.963 2.408 5.338 1.00 98.44 89 ALA A CA 1
ATOM 686 C C . ALA A 1 89 ? -4.603 2.991 4.969 1.00 98.44 89 ALA A C 1
ATOM 688 O O . ALA A 1 89 ? -4.321 4.125 5.334 1.00 98.44 89 ALA A O 1
ATOM 689 N N . VAL A 1 90 ? -3.772 2.225 4.264 1.00 98.44 90 VAL A N 1
ATOM 690 C CA . VAL A 1 90 ? -2.460 2.647 3.749 1.00 98.44 90 VAL A CA 1
ATOM 691 C C . VAL A 1 90 ? -2.267 2.142 2.330 1.00 98.44 90 VAL A C 1
ATOM 693 O O . VAL A 1 90 ? -2.744 1.061 1.999 1.00 98.44 90 VAL A O 1
ATOM 696 N N . PHE A 1 91 ? -1.552 2.907 1.508 1.00 98.12 91 PHE A N 1
ATOM 697 C CA . PHE A 1 91 ? -1.273 2.566 0.118 1.00 98.12 91 PHE A CA 1
ATOM 698 C C . PHE A 1 91 ? 0.225 2.416 -0.132 1.00 98.12 91 PHE A C 1
ATOM 700 O O . PHE A 1 91 ? 1.013 3.330 0.121 1.00 98.12 91 PHE A O 1
ATOM 707 N N . LEU A 1 92 ? 0.590 1.223 -0.604 1.00 98.31 92 LEU A N 1
ATOM 708 C CA . LEU A 1 92 ? 1.919 0.850 -1.061 1.00 98.31 92 LEU A CA 1
ATOM 709 C C . LEU A 1 92 ? 1.975 0.921 -2.584 1.00 98.31 92 LEU A C 1
ATOM 711 O O . LEU A 1 92 ? 1.238 0.201 -3.258 1.00 98.31 92 LEU A O 1
ATOM 715 N N . TRP A 1 93 ? 2.869 1.767 -3.096 1.00 97.00 93 TRP A N 1
ATOM 716 C CA . TRP A 1 93 ? 2.968 2.080 -4.520 1.00 97.00 93 TRP A CA 1
ATOM 717 C C . TRP A 1 93 ? 4.417 2.189 -4.987 1.00 97.00 93 TRP A C 1
ATOM 719 O O . TRP A 1 93 ? 5.233 2.824 -4.315 1.00 97.00 93 TRP A O 1
ATOM 729 N N . LYS A 1 94 ? 4.744 1.651 -6.164 1.00 95.88 94 LYS A N 1
ATOM 730 C CA . LYS A 1 94 ? 5.979 1.988 -6.884 1.00 95.88 94 LYS A CA 1
ATOM 731 C C . LYS A 1 94 ? 5.626 2.864 -8.098 1.00 95.88 94 LYS A C 1
ATOM 733 O O . LYS A 1 94 ? 5.173 2.349 -9.117 1.00 95.88 94 LYS A O 1
ATOM 738 N N . PRO A 1 95 ? 5.811 4.195 -8.013 1.00 92.38 95 PRO A N 1
ATOM 739 C CA . PRO A 1 95 ? 5.512 5.088 -9.130 1.00 92.38 95 PRO A CA 1
ATOM 740 C C . PRO A 1 95 ? 6.526 4.919 -10.268 1.00 92.38 95 PRO A C 1
ATOM 742 O O . PRO A 1 95 ? 7.603 4.357 -10.070 1.00 92.38 95 PRO A O 1
ATOM 745 N N . TRP A 1 96 ? 6.228 5.510 -11.426 1.00 91.88 96 TRP A N 1
ATOM 746 C CA . TRP A 1 96 ? 7.131 5.581 -12.590 1.00 91.88 96 TRP A CA 1
ATOM 747 C C . TRP A 1 96 ? 7.372 4.257 -13.318 1.00 91.88 96 TRP A C 1
ATOM 749 O O . TRP A 1 96 ? 8.384 4.107 -14.000 1.00 91.88 96 TRP A O 1
ATOM 759 N N . ASP A 1 97 ? 6.448 3.307 -13.201 1.00 93.88 97 ASP A N 1
ATOM 760 C CA . ASP A 1 97 ? 6.410 2.200 -14.145 1.00 93.88 97 ASP A CA 1
ATOM 761 C C . ASP A 1 97 ? 6.040 2.734 -15.540 1.00 93.88 97 ASP A C 1
ATOM 763 O O . ASP A 1 97 ? 4.953 3.275 -15.746 1.00 93.88 97 ASP A O 1
ATOM 767 N N . VAL A 1 98 ? 6.971 2.620 -16.490 1.00 95.19 98 VAL A N 1
ATOM 768 C CA . VAL A 1 98 ? 6.802 3.098 -17.872 1.00 95.19 98 VAL A CA 1
ATOM 769 C C . VAL A 1 98 ? 5.825 2.244 -18.677 1.00 95.19 98 VAL A C 1
ATOM 771 O O . VAL A 1 98 ? 5.385 2.665 -19.746 1.00 95.19 98 VAL A O 1
ATOM 774 N N . HIS A 1 99 ? 5.496 1.051 -18.183 1.00 95.56 99 HIS A N 1
ATOM 775 C CA . HIS A 1 99 ? 4.585 0.121 -18.832 1.00 95.56 99 HIS A CA 1
ATOM 776 C C . HIS A 1 99 ? 3.146 0.243 -18.323 1.00 95.56 99 HIS A C 1
ATOM 778 O O . HIS A 1 99 ? 2.241 -0.303 -18.954 1.00 95.56 99 HIS A O 1
ATOM 784 N N . PHE A 1 100 ? 2.915 1.001 -17.248 1.00 93.19 100 PHE A N 1
ATOM 785 C CA . PHE A 1 100 ? 1.588 1.234 -16.684 1.00 93.19 100 PHE A CA 1
ATOM 786 C C . PHE A 1 100 ? 0.576 1.715 -17.731 1.00 93.19 100 PHE A C 1
ATOM 788 O O . PHE A 1 100 ? 0.865 2.617 -18.520 1.00 93.19 100 PHE A O 1
ATOM 795 N N . HIS A 1 101 ? -0.627 1.129 -17.723 1.00 94.69 101 HIS A N 1
ATOM 796 C CA . HIS A 1 101 ? -1.693 1.424 -18.691 1.00 94.69 101 HIS A CA 1
ATOM 797 C C . HIS A 1 101 ? -1.271 1.248 -20.164 1.00 94.69 101 HIS A C 1
ATOM 799 O O . HIS A 1 101 ? -1.791 1.922 -21.056 1.00 94.69 101 HIS A O 1
ATOM 805 N N . SER A 1 102 ? -0.342 0.331 -20.443 1.00 96.44 102 SER A N 1
ATOM 806 C CA . SER A 1 102 ? 0.094 0.009 -21.802 1.00 96.44 102 SER A CA 1
ATOM 807 C C . SER A 1 102 ? -0.038 -1.484 -22.101 1.00 96.44 102 SER A C 1
ATOM 809 O O . SER A 1 102 ? -0.195 -2.309 -21.207 1.00 96.44 102 SER A O 1
ATOM 811 N N . MET A 1 103 ? 0.098 -1.851 -23.378 1.00 97.69 103 MET A N 1
ATOM 812 C CA . MET A 1 103 ? 0.164 -3.256 -23.810 1.00 97.69 103 MET A CA 1
ATOM 813 C C . MET A 1 103 ? 1.408 -3.999 -23.293 1.00 97.69 103 MET A C 1
ATOM 815 O O . MET A 1 103 ? 1.512 -5.205 -23.490 1.00 97.69 103 MET A O 1
ATOM 819 N N . LEU A 1 104 ? 2.358 -3.279 -22.688 1.00 97.06 104 LEU A N 1
ATOM 820 C CA . LEU A 1 104 ? 3.561 -3.831 -22.075 1.00 97.06 104 LEU A CA 1
ATOM 821 C C . LEU A 1 104 ? 3.418 -3.994 -20.555 1.00 97.06 104 LEU A C 1
ATOM 823 O O . LEU A 1 104 ? 4.391 -4.366 -19.915 1.00 97.06 104 LEU A O 1
ATOM 827 N N . ASP A 1 105 ? 2.247 -3.742 -19.962 1.00 96.38 105 ASP A N 1
ATOM 828 C CA . ASP A 1 105 ? 1.961 -4.149 -18.578 1.00 96.38 105 ASP A CA 1
ATOM 829 C C . ASP A 1 105 ? 1.752 -5.676 -18.533 1.00 96.38 105 ASP A C 1
ATOM 831 O O . ASP A 1 105 ? 0.631 -6.188 -18.471 1.00 96.38 105 ASP A O 1
ATOM 835 N N . ILE A 1 106 ? 2.852 -6.409 -18.722 1.00 97.25 106 ILE A N 1
ATOM 836 C CA . ILE A 1 106 ? 2.898 -7.864 -18.880 1.00 97.25 106 ILE A CA 1
ATOM 837 C C . ILE A 1 106 ? 3.854 -8.488 -17.854 1.00 97.25 106 ILE A C 1
ATOM 839 O O . ILE A 1 106 ? 4.801 -7.827 -17.412 1.00 97.25 106 ILE A O 1
ATOM 843 N N . PRO A 1 107 ? 3.645 -9.763 -17.471 1.00 96.75 107 PRO A N 1
ATOM 844 C CA . PRO A 1 107 ? 4.425 -10.418 -16.419 1.00 96.75 107 PRO A CA 1
ATOM 845 C C . PRO A 1 107 ? 5.945 -10.388 -16.626 1.00 96.75 107 PRO A C 1
ATOM 847 O O . PRO A 1 107 ? 6.694 -10.405 -15.654 1.00 96.75 107 PRO A O 1
ATOM 850 N N . GLU A 1 108 ? 6.415 -10.327 -17.870 1.00 97.38 108 GLU A N 1
ATOM 851 C CA . GLU A 1 108 ? 7.833 -10.318 -18.233 1.00 97.38 108 GLU A CA 1
ATOM 852 C C . GLU A 1 108 ? 8.590 -9.076 -17.735 1.00 97.38 108 GLU A C 1
ATOM 854 O O . GLU A 1 108 ? 9.805 -9.148 -17.554 1.00 97.38 108 GLU A O 1
ATOM 859 N N . TYR A 1 109 ? 7.899 -7.955 -17.496 1.00 95.69 109 TYR A N 1
ATOM 860 C CA . TYR A 1 109 ? 8.508 -6.726 -16.965 1.00 95.69 109 TYR A CA 1
ATOM 861 C C . TYR A 1 109 ? 8.377 -6.580 -15.448 1.00 95.69 109 TYR A C 1
ATOM 863 O O . TYR A 1 109 ? 8.857 -5.603 -14.871 1.00 95.69 109 TYR A O 1
ATOM 871 N N . VAL A 1 110 ? 7.761 -7.556 -14.784 1.00 96.75 110 VAL A N 1
ATOM 872 C CA . VAL A 1 110 ? 7.621 -7.561 -13.332 1.00 96.75 110 VAL A CA 1
ATOM 873 C C . VAL A 1 110 ? 8.934 -7.998 -12.682 1.00 96.75 110 VAL A C 1
ATOM 875 O O . VAL A 1 110 ? 9.465 -9.067 -12.976 1.00 96.75 110 VAL A O 1
ATOM 878 N N . ASP A 1 111 ? 9.432 -7.202 -11.738 1.00 96.44 111 ASP A N 1
ATOM 879 C CA . ASP A 1 111 ? 10.530 -7.574 -10.850 1.00 96.44 111 ASP A CA 1
ATOM 880 C C . ASP A 1 111 ? 10.009 -8.487 -9.719 1.00 96.44 111 ASP A C 1
ATOM 882 O O . ASP A 1 111 ? 9.311 -8.027 -8.803 1.00 96.44 111 ASP A O 1
ATOM 886 N N . PRO A 1 112 ? 10.372 -9.783 -9.710 1.00 96.94 112 PRO A N 1
ATOM 887 C CA . PRO A 1 112 ? 9.936 -10.700 -8.663 1.00 96.94 112 PRO A CA 1
ATOM 888 C C . PRO A 1 112 ? 10.482 -10.325 -7.277 1.00 96.94 112 PRO A C 1
ATOM 890 O O . PRO A 1 112 ? 9.848 -10.639 -6.267 1.00 96.94 112 PRO A O 1
ATOM 893 N N . ASN A 1 113 ? 11.624 -9.633 -7.189 1.00 96.75 113 ASN A N 1
ATOM 894 C CA . ASN A 1 113 ? 12.140 -9.162 -5.904 1.00 96.75 113 ASN A CA 1
ATOM 895 C C . ASN A 1 113 ? 11.296 -8.012 -5.356 1.00 96.75 113 ASN A C 1
ATOM 897 O O . ASN A 1 113 ? 11.048 -7.975 -4.151 1.00 96.75 113 ASN A O 1
ATOM 901 N N . ALA A 1 114 ? 10.802 -7.115 -6.212 1.00 96.38 114 ALA A N 1
ATOM 902 C CA . ALA A 1 114 ? 9.869 -6.072 -5.796 1.00 96.38 114 ALA A CA 1
ATOM 903 C C . ALA A 1 114 ? 8.581 -6.678 -5.213 1.00 96.38 114 ALA A C 1
ATOM 905 O O . ALA A 1 114 ? 8.149 -6.275 -4.128 1.00 96.38 114 ALA A O 1
ATOM 906 N N . LEU A 1 115 ? 8.035 -7.718 -5.859 1.00 97.69 115 LEU A N 1
ATOM 907 C CA . LEU A 1 115 ? 6.887 -8.462 -5.332 1.00 97.69 115 LEU A CA 1
ATOM 908 C C . LEU A 1 115 ? 7.189 -9.122 -3.984 1.00 97.69 115 LEU A C 1
ATOM 910 O O . LEU A 1 115 ? 6.381 -9.019 -3.061 1.00 97.69 115 LEU A O 1
ATOM 914 N N . LYS A 1 116 ? 8.357 -9.762 -3.842 1.00 98.06 116 LYS A N 1
ATOM 915 C CA . LYS A 1 116 ? 8.787 -10.362 -2.572 1.00 98.06 116 LYS A CA 1
ATOM 916 C C . LYS A 1 116 ? 8.838 -9.324 -1.452 1.00 98.06 116 LYS A C 1
ATOM 918 O O . LYS A 1 116 ? 8.272 -9.561 -0.388 1.00 98.06 116 LYS A O 1
ATOM 923 N N . VAL A 1 117 ? 9.485 -8.182 -1.691 1.00 98.06 117 VAL A N 1
ATOM 924 C CA . VAL A 1 117 ? 9.625 -7.101 -0.702 1.00 98.06 117 VAL A CA 1
ATOM 925 C C . VAL A 1 117 ? 8.253 -6.639 -0.217 1.00 98.06 117 VAL A C 1
ATOM 927 O O . VAL A 1 117 ? 8.005 -6.590 0.988 1.00 98.06 117 VAL A O 1
ATOM 930 N N . VAL A 1 118 ? 7.333 -6.344 -1.139 1.00 98.44 118 VAL A N 1
ATOM 931 C CA . VAL A 1 118 ? 5.987 -5.887 -0.767 1.00 98.44 118 VAL A CA 1
ATOM 932 C C . VAL A 1 118 ? 5.173 -6.993 -0.102 1.00 98.44 118 VAL A C 1
ATOM 934 O O . VAL A 1 118 ? 4.466 -6.718 0.869 1.00 98.44 118 VAL A O 1
ATOM 937 N N . GLY A 1 119 ? 5.300 -8.239 -0.557 1.00 98.62 119 GLY A N 1
ATOM 938 C CA . GLY A 1 119 ? 4.651 -9.397 0.058 1.00 98.62 119 GLY A CA 1
ATOM 939 C C . GLY A 1 119 ? 5.086 -9.617 1.508 1.00 98.62 119 GLY A C 1
ATOM 940 O O . GLY A 1 119 ? 4.243 -9.778 2.387 1.00 98.62 119 GLY A O 1
ATOM 941 N N . GLU A 1 120 ? 6.387 -9.551 1.793 1.00 98.69 120 GLU A N 1
ATOM 942 C CA . GLU A 1 120 ? 6.911 -9.710 3.155 1.00 98.69 120 GLU A CA 1
ATOM 943 C C . GLU A 1 120 ? 6.503 -8.547 4.069 1.00 98.69 120 GLU A C 1
ATOM 945 O O . GLU A 1 120 ? 6.088 -8.777 5.207 1.00 98.69 120 GLU A O 1
ATOM 950 N N . ILE A 1 121 ? 6.555 -7.304 3.573 1.00 98.75 121 ILE A N 1
ATOM 951 C CA . ILE A 1 121 ? 6.127 -6.122 4.336 1.00 98.75 121 ILE A CA 1
ATOM 952 C C . ILE A 1 121 ? 4.632 -6.199 4.655 1.00 98.75 121 ILE A C 1
ATOM 954 O O . ILE A 1 121 ? 4.248 -6.088 5.820 1.00 98.75 121 ILE A O 1
ATOM 958 N N . SER A 1 122 ? 3.787 -6.388 3.639 1.00 98.56 122 SER A N 1
ATOM 959 C CA . SER A 1 122 ? 2.327 -6.408 3.798 1.00 98.56 122 SER A CA 1
ATOM 960 C C . SER A 1 122 ? 1.863 -7.600 4.635 1.00 98.56 122 SER A C 1
ATOM 962 O O . SER A 1 122 ? 1.069 -7.419 5.559 1.00 98.56 122 SER A O 1
ATOM 964 N N . GLY A 1 123 ? 2.418 -8.792 4.398 1.00 98.56 123 GLY A N 1
ATOM 965 C CA . GLY A 1 123 ? 2.112 -9.998 5.162 1.00 98.56 123 GLY A CA 1
ATOM 966 C C . GLY A 1 123 ? 2.494 -9.873 6.637 1.00 98.56 123 GLY A C 1
ATOM 967 O O . GLY A 1 123 ? 1.671 -10.141 7.515 1.00 98.56 123 GLY A O 1
ATOM 968 N N . LEU A 1 124 ? 3.711 -9.403 6.938 1.00 98.75 124 LEU A N 1
ATOM 969 C CA . LEU A 1 124 ? 4.145 -9.217 8.325 1.00 98.75 124 LEU A CA 1
ATOM 970 C C . LEU A 1 124 ? 3.379 -8.084 9.021 1.00 98.75 124 LEU A C 1
ATOM 972 O O . LEU A 1 124 ? 3.058 -8.202 10.206 1.00 98.75 124 LEU A O 1
ATOM 976 N N . ALA A 1 125 ? 3.071 -6.996 8.310 1.00 98.56 125 ALA A N 1
ATOM 977 C CA . ALA A 1 125 ? 2.248 -5.911 8.836 1.00 98.56 125 ALA A CA 1
ATOM 978 C C . ALA A 1 125 ? 0.843 -6.410 9.199 1.00 98.56 125 ALA A C 1
ATOM 980 O O . ALA A 1 125 ? 0.403 -6.188 10.327 1.00 98.56 125 ALA A O 1
ATOM 981 N N . ALA A 1 126 ? 0.182 -7.140 8.295 1.00 98.25 126 ALA A N 1
ATOM 982 C CA . ALA A 1 126 ? -1.131 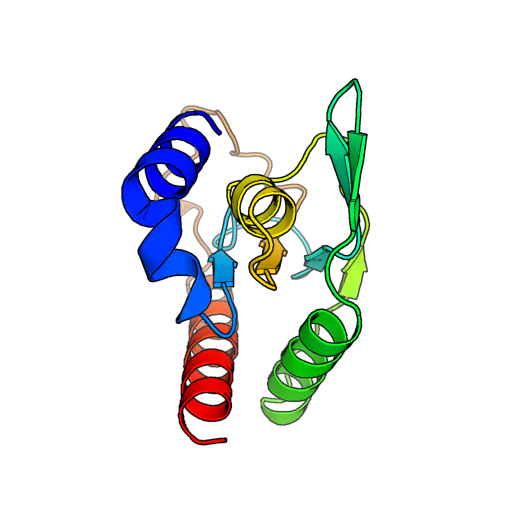-7.732 8.535 1.00 98.25 126 ALA A CA 1
ATOM 983 C C . ALA A 1 126 ? -1.110 -8.694 9.731 1.00 98.25 126 ALA A C 1
ATOM 985 O O . ALA A 1 126 ? -1.935 -8.568 10.636 1.00 98.25 126 ALA A O 1
ATOM 986 N N . TRP A 1 127 ? -0.123 -9.596 9.795 1.00 98.38 127 TRP A N 1
ATOM 987 C CA . TRP A 1 127 ? 0.023 -10.526 10.917 1.00 98.38 127 TRP A CA 1
ATOM 988 C C . TRP A 1 127 ? 0.200 -9.797 12.255 1.00 98.38 127 TRP A C 1
ATOM 990 O O . TRP A 1 127 ? -0.467 -10.126 13.235 1.00 98.38 127 TRP A O 1
ATOM 1000 N N . ARG A 1 128 ? 1.050 -8.764 12.306 1.00 98.00 128 ARG A N 1
ATOM 1001 C CA . ARG A 1 128 ? 1.268 -7.968 13.525 1.00 98.00 128 ARG A CA 1
ATOM 1002 C C . ARG A 1 128 ? 0.044 -7.148 13.928 1.00 98.00 128 ARG A C 1
ATOM 1004 O O . ARG A 1 128 ? -0.162 -6.962 15.120 1.00 98.00 128 ARG A O 1
ATOM 1011 N N . LEU A 1 129 ? -0.734 -6.638 12.974 1.00 97.12 129 LEU A N 1
ATOM 1012 C CA . LEU A 1 129 ? -1.980 -5.918 13.261 1.00 97.12 129 LEU A CA 1
ATOM 1013 C C . LEU A 1 129 ? -3.039 -6.859 13.842 1.00 97.12 129 LEU A C 1
ATOM 1015 O O . LEU A 1 129 ? -3.714 -6.485 14.791 1.00 97.12 129 LEU A O 1
ATOM 1019 N N . ALA A 1 130 ? -3.139 -8.081 13.318 1.00 96.56 130 ALA A N 1
ATOM 1020 C CA . ALA A 1 130 ? -4.110 -9.077 13.769 1.00 96.56 130 ALA A CA 1
ATOM 1021 C C . ALA A 1 130 ? -3.809 -9.677 15.157 1.00 96.56 130 ALA A C 1
ATOM 1023 O O . ALA A 1 130 ? -4.708 -10.232 15.778 1.00 96.56 130 ALA A O 1
ATOM 1024 N N . ASN A 1 131 ? -2.563 -9.593 15.634 1.00 96.50 131 ASN A N 1
ATOM 1025 C CA . ASN A 1 131 ? -2.116 -10.160 16.917 1.00 96.50 131 ASN A CA 1
ATOM 1026 C C . ASN A 1 131 ? -1.794 -9.078 17.964 1.00 96.50 131 ASN A C 1
ATOM 1028 O O . ASN A 1 131 ? -0.931 -9.277 18.822 1.00 96.50 131 ASN A O 1
ATOM 1032 N N . ARG A 1 132 ? -2.433 -7.913 17.850 1.00 79.94 132 ARG A N 1
ATOM 1033 C CA . ARG A 1 132 ? -2.362 -6.837 18.841 1.00 79.94 132 ARG A CA 1
ATOM 1034 C C . ARG A 1 132 ? -3.534 -6.872 19.803 1.00 79.94 132 ARG A C 1
ATOM 1036 O O . ARG A 1 132 ? -4.632 -7.280 19.372 1.00 79.94 132 ARG A O 1
#

Organism: NCBI:txid412755

InterPro domains:
  IPR007484 Peptidase M28 [PF04389] (2-121)

Radius of gyration: 14.77 Å; chains: 1; bounding box: 38×28×43 Å

Secondary structure (DSSP, 8-state):
-HHHHHHHHHTTTGGGG---EEEE-S-SSSSS-EEEEEEEETTEEEE--HHHHHHHHHHHHHTT---EEEEETT---THHHHHHTT--EEEEE----TTTTSTT-SGGG--HHHHHHHHHHHHHHHHHHHT-

Foldseek 3Di:
DVVLLVVCVVCLVVLVVAQEAEAEDAQFDAAFKEKEQWEDDPVDIAGQPPVLSVLLCVLLVVVVHDYYYDHYDVGDDSQSSSSVSVHRYIYIHHPDPPCPPHPPPDPVRGHVVSVVSCCSSVVVSVVVSVVD

pLDDT: mean 96.07, std 3.69, range [77.81, 98.75]